Protein AF-A0AA39J730-F1 (afdb_monomer_lite)

Secondary structure (DSSP, 8-state):
---------------S---S---SS---EEEEEEEE-TT-HHHHHHTHHHHHHHHHHHHHSPTTSSPPP--EEETTEEEEEEEEEEE--GGG-SS---PPPPTTT-TTS-GGG-

Structure 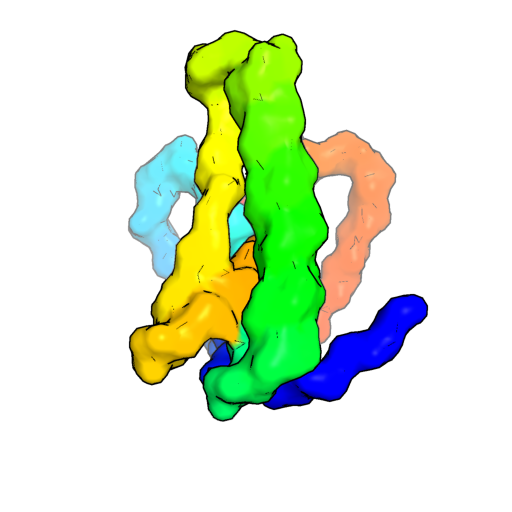(mmCIF, N/CA/C/O backbone):
data_AF-A0AA39J730-F1
#
_entry.id   AF-A0AA39J730-F1
#
loop_
_atom_site.group_PDB
_atom_site.id
_atom_site.type_symbol
_atom_site.label_atom_id
_atom_site.label_alt_id
_atom_site.label_comp_id
_atom_site.label_asym_id
_atom_site.label_entity_id
_atom_site.label_seq_id
_atom_site.pdbx_PDB_ins_code
_atom_site.Cartn_x
_atom_site.Cartn_y
_atom_site.Cartn_z
_atom_site.occupancy
_atom_site.B_iso_or_equiv
_atom_site.auth_seq_id
_atom_site.auth_comp_id
_atom_site.auth_asym_id
_atom_site.auth_atom_id
_atom_site.pdbx_PDB_model_num
ATOM 1 N N . PHE A 1 1 ? 6.284 -10.330 12.857 1.00 34.75 1 PHE A N 1
ATOM 2 C CA . PHE A 1 1 ? 4.886 -9.863 12.833 1.00 34.75 1 PHE A CA 1
ATOM 3 C C . PHE A 1 1 ? 4.236 -10.446 11.585 1.00 34.75 1 PHE A C 1
ATOM 5 O O . PHE A 1 1 ? 4.821 -10.299 10.520 1.00 34.75 1 PHE A O 1
ATOM 12 N N . THR A 1 2 ? 3.118 -11.167 11.710 1.00 33.12 2 THR A N 1
ATOM 13 C CA . THR A 1 2 ? 2.456 -11.857 10.585 1.00 33.12 2 THR A CA 1
ATOM 14 C C . THR A 1 2 ? 0.991 -11.434 10.570 1.00 33.12 2 THR A C 1
ATOM 16 O O . THR A 1 2 ? 0.254 -11.773 11.491 1.00 33.12 2 THR A O 1
ATOM 19 N N . ALA A 1 3 ? 0.578 -10.665 9.561 1.00 40.12 3 ALA A N 1
ATOM 20 C CA . ALA A 1 3 ? -0.804 -10.228 9.388 1.00 40.12 3 ALA A CA 1
ATOM 21 C C . ALA A 1 3 ? -1.469 -11.058 8.282 1.00 40.12 3 ALA A C 1
ATOM 23 O O . ALA A 1 3 ? -0.968 -11.113 7.161 1.00 40.12 3 ALA A O 1
ATOM 24 N N . ASN A 1 4 ? -2.593 -11.706 8.598 1.00 39.06 4 ASN A N 1
ATOM 25 C CA . ASN A 1 4 ? -3.409 -12.402 7.605 1.00 39.06 4 ASN A CA 1
ATOM 26 C C . ASN A 1 4 ? -4.288 -11.373 6.885 1.00 39.06 4 ASN A C 1
ATOM 28 O O . ASN A 1 4 ? -5.106 -10.708 7.519 1.00 39.06 4 ASN A O 1
ATOM 32 N N . GLY A 1 5 ? -4.124 -11.244 5.571 1.00 51.66 5 GLY A N 1
ATOM 33 C CA . GLY A 1 5 ? -4.897 -10.332 4.732 1.00 51.66 5 GLY A CA 1
ATOM 34 C C . GLY A 1 5 ? -5.054 -10.884 3.319 1.00 51.66 5 GLY A C 1
ATOM 35 O O . GLY A 1 5 ? -4.355 -11.818 2.929 1.00 51.66 5 GLY A O 1
ATOM 36 N N . ILE A 1 6 ? -5.986 -10.316 2.556 1.00 53.19 6 ILE A N 1
ATOM 37 C CA . ILE A 1 6 ? -6.202 -10.649 1.144 1.00 53.19 6 ILE A CA 1
ATOM 38 C C . ILE A 1 6 ? -5.736 -9.452 0.315 1.00 53.19 6 ILE A C 1
ATOM 40 O O . ILE A 1 6 ? -6.148 -8.320 0.577 1.00 53.19 6 ILE A O 1
ATOM 44 N N . ILE A 1 7 ? -4.885 -9.692 -0.686 1.00 56.09 7 ILE A N 1
ATOM 45 C CA . ILE A 1 7 ? -4.524 -8.670 -1.675 1.00 56.09 7 ILE A CA 1
ATOM 46 C C . ILE A 1 7 ? -5.772 -8.403 -2.520 1.00 56.09 7 ILE A C 1
ATOM 48 O O . ILE A 1 7 ? -6.188 -9.249 -3.307 1.00 56.09 7 ILE A O 1
ATOM 52 N N . CYS A 1 8 ? -6.389 -7.238 -2.330 1.00 45.19 8 CYS A N 1
ATOM 53 C CA . CYS A 1 8 ? -7.647 -6.874 -2.993 1.00 45.19 8 CYS A CA 1
ATOM 54 C C . CYS A 1 8 ? -7.441 -6.276 -4.400 1.00 45.19 8 CYS A C 1
ATOM 56 O O . CYS A 1 8 ? -8.408 -6.016 -5.110 1.00 45.19 8 CYS A O 1
ATOM 58 N N . GLY A 1 9 ? -6.187 -6.069 -4.807 1.00 47.81 9 GLY A N 1
ATOM 59 C CA . GLY A 1 9 ? -5.805 -5.592 -6.131 1.00 47.81 9 GLY A CA 1
ATOM 60 C C . GLY A 1 9 ? -4.287 -5.550 -6.276 1.00 47.81 9 GLY A C 1
ATOM 61 O O . GLY A 1 9 ? -3.581 -5.163 -5.345 1.00 47.81 9 GLY A O 1
ATOM 62 N N . LEU A 1 10 ? -3.795 -5.975 -7.437 1.00 48.72 10 LEU A N 1
ATOM 63 C CA . LEU A 1 10 ? -2.401 -5.858 -7.847 1.00 48.72 10 LEU A CA 1
ATOM 64 C C . LEU A 1 10 ? -2.435 -5.304 -9.268 1.00 48.72 10 LEU A C 1
ATOM 66 O O . LEU A 1 10 ? -2.936 -5.978 -10.165 1.00 48.72 10 LEU A O 1
ATOM 70 N N . ASP A 1 11 ? -1.990 -4.066 -9.458 1.00 47.47 11 ASP A N 1
ATOM 71 C CA . ASP A 1 11 ? -2.120 -3.392 -10.749 1.00 47.47 11 ASP A CA 1
ATOM 72 C C . ASP A 1 11 ? -0.738 -3.096 -11.326 1.00 47.47 11 ASP A C 1
ATOM 74 O O . ASP A 1 11 ? -0.116 -2.086 -11.009 1.00 47.47 11 ASP A O 1
ATOM 78 N N . LEU A 1 12 ? -0.249 -4.029 -12.145 1.00 53.72 12 LEU A N 1
ATOM 79 C CA . LEU A 1 12 ? 0.681 -3.754 -13.238 1.00 53.72 12 LEU A CA 1
ATOM 80 C C . LEU A 1 12 ? 0.313 -4.674 -14.412 1.00 53.72 12 LEU A C 1
ATOM 82 O O . LEU A 1 12 ? 0.885 -5.758 -14.545 1.00 53.72 12 LEU A O 1
ATOM 86 N N . PRO A 1 13 ? -0.670 -4.301 -15.251 1.00 58.00 13 PRO A N 1
ATOM 87 C CA . PRO A 1 13 ? -0.927 -5.019 -16.489 1.00 58.00 13 PRO A CA 1
ATOM 88 C C . PRO A 1 13 ? 0.327 -4.954 -17.373 1.00 58.00 13 PRO A C 1
ATOM 90 O O . PRO A 1 13 ? 1.051 -3.957 -17.316 1.00 58.00 13 PRO A O 1
ATOM 93 N N . PRO A 1 14 ? 0.588 -5.974 -18.210 1.00 57.47 14 PRO A N 1
ATOM 94 C CA . PRO A 1 14 ? 1.729 -5.959 -19.116 1.00 57.47 14 PRO A CA 1
ATOM 95 C C . PRO A 1 14 ? 1.736 -4.669 -19.943 1.00 57.47 14 PRO A C 1
ATOM 97 O O . PRO A 1 14 ? 0.772 -4.341 -20.646 1.00 57.47 14 PRO A O 1
ATOM 100 N N . LEU A 1 15 ? 2.826 -3.907 -19.831 1.00 63.94 15 LEU A N 1
ATOM 101 C CA . LEU A 1 15 ? 2.948 -2.603 -20.473 1.00 63.94 15 LEU A CA 1
ATOM 102 C C . LEU A 1 15 ? 3.538 -2.775 -21.872 1.00 63.94 15 LEU A C 1
ATOM 104 O O . LEU A 1 15 ? 4.743 -2.849 -22.070 1.00 63.94 15 LEU A O 1
ATOM 108 N N . PHE A 1 16 ? 2.667 -2.812 -22.881 1.00 63.72 16 PHE A N 1
ATOM 109 C CA . PHE A 1 16 ? 3.096 -2.974 -24.275 1.00 63.72 16 PHE A CA 1
ATOM 110 C C . PHE A 1 16 ? 3.615 -1.679 -24.914 1.00 63.72 16 PHE A C 1
ATOM 112 O O . PHE A 1 16 ? 4.370 -1.748 -25.887 1.00 63.72 16 PHE A O 1
ATOM 119 N N . LYS A 1 17 ? 3.165 -0.510 -24.426 1.00 60.03 17 LYS A N 1
ATOM 120 C CA . LYS A 1 17 ? 3.518 0.830 -24.929 1.00 60.03 17 LYS A CA 1
ATOM 121 C C . LYS A 1 17 ? 3.408 1.875 -23.816 1.00 60.03 17 LYS A C 1
ATOM 123 O O . LYS A 1 17 ? 2.348 2.013 -23.209 1.00 60.03 17 LYS A O 1
ATOM 128 N N . VAL A 1 18 ? 4.447 2.685 -23.634 1.00 60.66 18 VAL A N 1
ATOM 129 C CA . VAL A 1 18 ? 4.381 3.906 -22.819 1.00 60.66 18 VAL A CA 1
ATOM 130 C C . VAL A 1 18 ? 3.755 5.021 -23.666 1.00 60.66 18 VAL A C 1
ATOM 132 O O . VAL A 1 18 ? 4.219 5.313 -24.771 1.00 60.66 18 VAL A O 1
ATOM 135 N N . ARG A 1 19 ? 2.663 5.640 -23.197 1.00 57.94 19 ARG A N 1
ATOM 136 C CA . ARG A 1 19 ? 2.038 6.770 -23.907 1.00 57.94 19 ARG A CA 1
ATOM 137 C C . ARG A 1 19 ? 2.977 7.980 -23.852 1.00 57.94 19 ARG A C 1
ATOM 139 O O . ARG A 1 19 ? 3.278 8.469 -22.772 1.00 57.94 19 ARG A O 1
ATOM 146 N N . LYS A 1 20 ? 3.373 8.511 -25.015 1.00 53.56 20 LYS A N 1
ATOM 147 C CA . LYS A 1 20 ? 4.260 9.688 -25.167 1.00 53.56 20 LYS A CA 1
ATOM 148 C C . LYS A 1 20 ? 3.690 11.019 -24.631 1.00 53.56 20 LYS A C 1
ATOM 150 O O . LYS A 1 20 ? 4.317 12.053 -24.817 1.00 53.56 20 LYS A O 1
ATOM 155 N N . SER A 1 21 ? 2.511 11.037 -24.006 1.00 48.09 21 SER A N 1
ATOM 156 C CA . SER A 1 21 ? 1.849 12.271 -23.559 1.00 48.09 21 SER A CA 1
ATOM 157 C C . SER A 1 21 ? 1.984 12.497 -22.052 1.00 48.09 21 SER A C 1
ATOM 159 O O . SER A 1 21 ? 0.987 12.587 -21.337 1.00 48.09 21 SER A O 1
ATOM 161 N N . LEU A 1 22 ? 3.211 12.592 -21.557 1.00 49.50 22 LEU A N 1
ATOM 162 C CA . LEU A 1 22 ? 3.470 13.218 -20.265 1.00 49.50 22 LEU A CA 1
ATOM 163 C C . LEU A 1 22 ? 4.514 14.299 -20.514 1.00 49.50 22 LEU A C 1
ATOM 165 O O . LEU A 1 22 ? 5.711 14.049 -20.533 1.00 49.50 22 LEU A O 1
ATOM 169 N N . SER A 1 23 ? 4.010 15.494 -20.814 1.00 48.50 23 SER A N 1
ATOM 170 C CA . SER A 1 23 ? 4.745 16.759 -20.771 1.00 48.50 23 SER A CA 1
ATOM 171 C C . SER A 1 23 ? 5.728 16.778 -19.598 1.00 48.50 23 SER A C 1
ATOM 173 O O . SER A 1 23 ? 5.230 16.640 -18.484 1.00 48.50 23 SER A O 1
ATOM 175 N N . ASP A 1 24 ? 7.036 16.938 -19.846 1.00 50.78 24 ASP A N 1
ATOM 176 C CA . ASP A 1 24 ? 8.157 17.367 -18.965 1.00 50.78 24 ASP A CA 1
ATOM 177 C C . ASP A 1 24 ? 8.167 17.018 -17.457 1.00 50.78 24 ASP A C 1
ATOM 179 O O . ASP A 1 24 ? 9.012 17.497 -16.704 1.00 50.78 24 ASP A O 1
ATOM 183 N N . LYS A 1 25 ? 7.270 16.163 -16.980 1.00 51.22 25 LYS A N 1
ATOM 184 C CA . LYS A 1 25 ? 7.122 15.778 -15.583 1.00 51.22 25 LYS A CA 1
ATOM 185 C C . LYS A 1 25 ? 7.645 14.356 -15.416 1.00 51.22 25 LYS A C 1
ATOM 187 O O . LYS A 1 25 ? 7.362 13.508 -16.266 1.00 51.22 25 LYS A O 1
ATOM 192 N N . PRO A 1 26 ? 8.378 14.075 -14.329 1.00 53.81 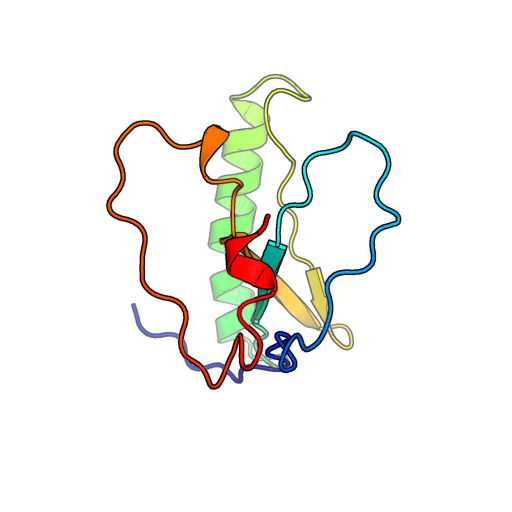26 PRO A N 1
ATOM 193 C CA . PRO A 1 26 ? 8.892 12.741 -14.065 1.00 53.81 26 PRO A CA 1
ATOM 194 C C . PRO A 1 26 ? 7.728 11.750 -13.945 1.00 53.81 26 PRO A C 1
ATOM 196 O O . PRO A 1 26 ? 6.866 11.872 -13.072 1.00 53.81 26 PRO A O 1
ATOM 199 N N . SER A 1 27 ? 7.676 10.777 -14.857 1.00 59.62 27 SER A N 1
ATOM 200 C CA . SER A 1 27 ? 6.727 9.670 -14.804 1.00 59.62 27 SER A CA 1
ATOM 201 C C . SER A 1 27 ? 7.248 8.643 -13.805 1.00 59.62 27 SER A C 1
ATOM 203 O O . SER A 1 27 ? 8.068 7.795 -14.149 1.00 59.62 27 SER A O 1
ATOM 205 N N . THR A 1 28 ? 6.807 8.739 -12.554 1.00 61.19 28 THR A N 1
ATOM 206 C CA . THR A 1 28 ? 7.038 7.670 -11.577 1.00 61.19 28 THR A CA 1
ATOM 207 C C . THR A 1 28 ? 5.959 6.608 -11.744 1.00 61.19 28 THR A C 1
ATOM 209 O O . THR A 1 28 ? 4.788 6.940 -11.942 1.00 61.19 28 THR A O 1
ATOM 212 N N . LEU A 1 29 ? 6.347 5.332 -11.691 1.00 68.06 29 LEU A N 1
ATOM 213 C CA . LEU A 1 29 ? 5.384 4.245 -11.550 1.00 68.06 29 LEU A CA 1
ATOM 214 C C . LEU A 1 29 ? 5.436 3.753 -10.115 1.00 68.06 29 LEU A C 1
ATOM 216 O O . LEU A 1 29 ? 6.511 3.442 -9.601 1.00 68.06 29 LEU A O 1
ATOM 220 N N . SER A 1 30 ? 4.276 3.655 -9.487 1.00 69.94 30 SER A N 1
ATOM 221 C CA . SER A 1 30 ? 4.160 3.175 -8.119 1.00 69.94 30 SER A CA 1
ATOM 222 C C . SER A 1 30 ? 3.222 1.983 -8.078 1.00 69.94 30 SER A C 1
ATOM 224 O O . SER A 1 30 ? 2.155 2.006 -8.685 1.00 69.94 30 SER A O 1
ATOM 226 N N . GLN A 1 31 ? 3.621 0.948 -7.349 1.00 71.19 31 GLN A N 1
ATOM 227 C CA . GLN A 1 31 ? 2.726 -0.120 -6.942 1.00 71.19 31 GLN A CA 1
ATOM 228 C C . GLN A 1 31 ? 2.010 0.308 -5.674 1.00 71.19 31 GLN A C 1
ATOM 230 O O . GLN A 1 31 ? 2.629 0.790 -4.728 1.00 71.19 31 GLN A O 1
ATOM 235 N N . LYS A 1 32 ? 0.702 0.103 -5.653 1.00 77.50 32 LYS A N 1
ATOM 236 C CA . LYS A 1 32 ? -0.142 0.419 -4.513 1.00 77.50 32 LYS A CA 1
ATOM 237 C C . LYS A 1 32 ? -0.835 -0.850 -4.053 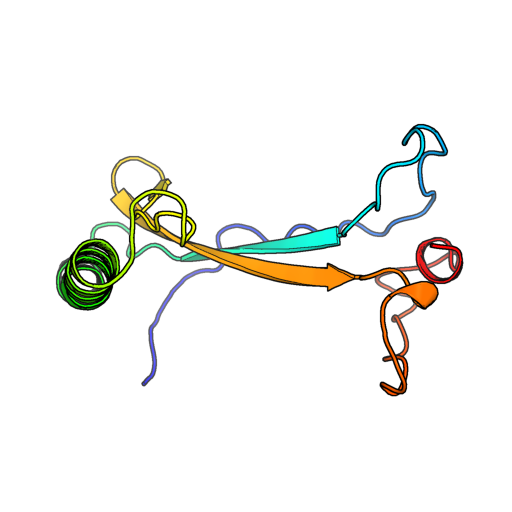1.00 77.50 32 LYS A C 1
ATOM 239 O O . LYS A 1 32 ? -1.465 -1.536 -4.853 1.00 77.50 32 LYS A O 1
ATOM 244 N N . ILE A 1 33 ? -0.707 -1.147 -2.768 1.00 80.94 33 ILE A N 1
ATOM 245 C CA . ILE A 1 33 ? -1.424 -2.227 -2.102 1.00 80.94 33 ILE A CA 1
ATOM 246 C C . ILE A 1 33 ? -2.402 -1.627 -1.097 1.00 80.94 33 ILE A C 1
ATOM 248 O O . ILE A 1 33 ? -2.084 -0.678 -0.378 1.00 80.94 33 ILE A O 1
ATOM 252 N N . THR A 1 34 ? -3.600 -2.198 -1.038 1.00 84.50 34 THR A N 1
ATOM 253 C CA . THR A 1 34 ? -4.604 -1.865 -0.027 1.00 84.50 34 THR A CA 1
ATOM 254 C C . THR A 1 34 ? -4.821 -3.086 0.850 1.00 84.50 34 THR A C 1
ATOM 256 O O . THR A 1 34 ? -5.193 -4.154 0.363 1.00 84.50 34 THR A O 1
ATOM 259 N N . ILE A 1 35 ? -4.568 -2.924 2.145 1.00 86.38 35 ILE A N 1
ATOM 260 C CA . ILE A 1 35 ? -4.719 -3.952 3.170 1.00 86.38 35 ILE A CA 1
ATOM 261 C C . ILE A 1 35 ? -5.962 -3.605 3.985 1.00 86.38 35 ILE A C 1
ATOM 263 O O . ILE A 1 35 ? -6.079 -2.493 4.493 1.00 86.38 35 ILE A O 1
ATOM 267 N N . MET A 1 36 ? -6.886 -4.550 4.132 1.00 87.88 36 MET A N 1
ATOM 268 C CA . MET A 1 36 ? -8.092 -4.367 4.938 1.00 87.88 36 MET A CA 1
ATOM 269 C C . MET A 1 36 ? -8.395 -5.611 5.772 1.00 87.88 36 MET A C 1
ATOM 271 O O . MET A 1 36 ? -8.103 -6.735 5.367 1.00 87.88 36 MET A O 1
ATOM 275 N N . GLY A 1 37 ? -9.046 -5.411 6.917 1.00 86.50 37 GLY A N 1
ATOM 276 C CA . GLY A 1 37 ? -9.416 -6.493 7.832 1.00 86.50 37 GLY A CA 1
ATOM 277 C C . GLY A 1 37 ? -10.804 -7.097 7.635 1.00 86.50 37 GLY A C 1
ATOM 278 O O . GLY A 1 37 ? -11.213 -7.892 8.477 1.00 86.50 37 GLY A O 1
ATOM 279 N N . LEU A 1 38 ? -11.566 -6.680 6.613 1.00 85.31 38 LEU A N 1
ATOM 280 C CA . LEU A 1 38 ? -12.959 -7.114 6.375 1.00 85.31 38 LEU A CA 1
ATOM 281 C C . LEU A 1 38 ? -13.859 -7.012 7.627 1.00 85.31 38 LEU A C 1
ATOM 283 O O . LEU A 1 38 ? -14.669 -7.889 7.912 1.00 85.31 38 LEU A O 1
ATOM 287 N N . GLY A 1 39 ? -13.681 -5.953 8.422 1.00 83.50 39 GLY A N 1
ATOM 288 C CA . GLY A 1 39 ? -14.443 -5.741 9.658 1.00 83.50 39 GLY A CA 1
ATOM 289 C C . GLY A 1 39 ? -13.932 -6.493 10.889 1.00 83.50 39 GLY A C 1
ATOM 290 O O . GLY A 1 39 ? -14.524 -6.349 11.959 1.00 83.50 39 GLY A O 1
ATOM 291 N N . SER A 1 40 ? -12.826 -7.234 10.775 1.00 89.25 40 SER A N 1
ATOM 292 C CA . SER A 1 40 ? -12.157 -7.886 11.903 1.00 89.25 40 SER A CA 1
ATOM 293 C C . SER A 1 40 ? -11.835 -6.899 13.024 1.00 89.25 40 SER A C 1
ATOM 295 O O . SER A 1 40 ? -11.236 -5.845 12.793 1.00 89.25 40 SER A O 1
ATOM 297 N N . ARG A 1 41 ? -12.181 -7.278 14.261 1.00 89.94 41 ARG A N 1
ATOM 298 C CA . ARG A 1 41 ? -11.818 -6.514 15.462 1.00 89.94 41 ARG A CA 1
ATOM 299 C C . ARG A 1 41 ? -10.301 -6.401 15.615 1.00 89.94 41 ARG A C 1
ATOM 301 O O . ARG A 1 41 ? -9.814 -5.316 15.892 1.00 89.94 41 ARG A O 1
ATOM 308 N N . TYR A 1 42 ? -9.575 -7.486 15.344 1.00 89.88 42 TYR A N 1
ATOM 309 C CA . TYR A 1 42 ? -8.114 -7.509 15.435 1.00 89.88 42 TYR A CA 1
ATOM 310 C C . TYR A 1 42 ? -7.465 -6.481 14.503 1.00 89.88 42 TYR A C 1
ATOM 312 O O . TYR A 1 42 ? -6.548 -5.778 14.901 1.00 89.88 42 TYR A O 1
ATOM 320 N N . PHE A 1 43 ? -7.968 -6.351 13.271 1.00 89.50 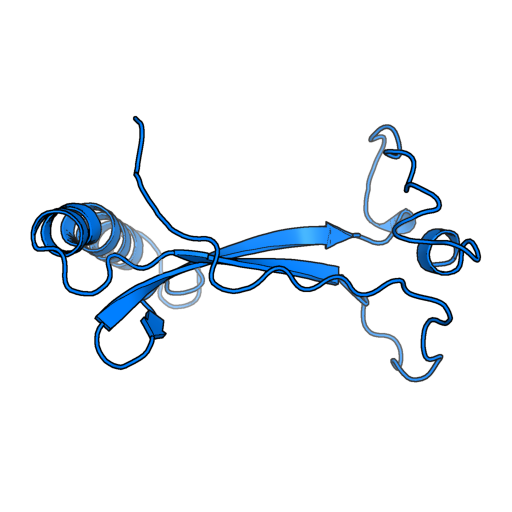43 PHE A N 1
ATOM 321 C CA . PHE A 1 43 ? -7.436 -5.361 12.335 1.00 89.50 43 PHE A CA 1
ATOM 322 C C . PHE A 1 43 ? -7.749 -3.929 12.777 1.00 89.50 43 PHE A C 1
ATOM 324 O O . PHE A 1 43 ? -6.894 -3.062 12.664 1.00 89.50 43 PHE A O 1
ATOM 331 N N . LYS A 1 44 ? -8.953 -3.682 13.311 1.00 88.19 44 LYS A N 1
ATOM 332 C CA . LYS A 1 44 ? -9.305 -2.370 13.873 1.00 88.19 44 LYS A CA 1
ATOM 333 C C . LYS A 1 44 ? -8.377 -1.990 15.025 1.00 88.19 44 LYS A C 1
ATOM 335 O O . LYS A 1 44 ? -7.845 -0.893 15.011 1.00 88.19 44 LYS A O 1
ATOM 340 N N . GLU A 1 45 ? -8.152 -2.908 15.965 1.00 91.06 45 GLU A N 1
ATOM 341 C CA . GLU A 1 45 ? -7.225 -2.713 17.088 1.00 91.06 45 GLU A CA 1
ATOM 342 C C . GLU A 1 45 ? -5.792 -2.462 16.586 1.00 91.06 45 GLU A C 1
ATOM 344 O O . GLU A 1 45 ? -5.149 -1.512 17.018 1.00 91.06 45 GLU A O 1
ATOM 349 N N . ALA A 1 46 ? -5.319 -3.238 15.605 1.00 90.00 46 ALA A N 1
ATOM 350 C CA . ALA A 1 46 ? -3.992 -3.058 15.013 1.00 90.00 46 ALA A CA 1
ATOM 351 C C . ALA A 1 46 ? -3.824 -1.726 14.253 1.00 90.00 46 ALA A C 1
ATOM 353 O O . ALA A 1 46 ? -2.705 -1.241 14.117 1.00 90.00 46 ALA A O 1
ATOM 354 N N . MET A 1 47 ? -4.911 -1.125 13.755 1.00 89.31 47 MET A N 1
ATOM 355 C CA . MET A 1 47 ? -4.880 0.176 13.076 1.00 89.31 47 MET A CA 1
ATOM 356 C C . MET A 1 47 ? -4.781 1.364 14.040 1.00 89.31 47 MET A C 1
ATOM 358 O O . MET A 1 47 ? -4.495 2.469 13.580 1.00 89.31 47 MET A O 1
ATOM 362 N N . GLU A 1 48 ? -4.988 1.171 15.345 1.00 90.94 48 GLU A N 1
ATOM 363 C CA . GLU A 1 48 ? -4.844 2.248 16.330 1.00 90.94 48 GLU A CA 1
ATOM 364 C C . GLU A 1 48 ? -3.376 2.649 16.533 1.00 90.94 48 GLU A C 1
ATOM 366 O O . GLU A 1 48 ? -3.077 3.840 16.577 1.00 90.94 48 GLU A O 1
ATOM 371 N N . GLU A 1 49 ? -2.439 1.694 16.528 1.00 89.94 49 GLU A N 1
ATOM 372 C CA . GLU A 1 49 ? -1.003 1.985 16.674 1.00 89.94 49 GLU A CA 1
ATOM 373 C C . GLU A 1 49 ? -0.472 2.928 15.565 1.00 89.94 49 GLU A C 1
ATOM 375 O O . GLU A 1 49 ? 0.093 3.977 15.892 1.00 89.94 49 GLU A O 1
ATOM 380 N N . PRO A 1 50 ? -0.686 2.665 14.255 1.00 88.81 50 PRO A N 1
ATOM 381 C CA . PRO A 1 50 ? -0.311 3.611 13.203 1.00 88.81 50 PRO A CA 1
ATOM 382 C C . PRO A 1 50 ? -0.994 4.981 13.318 1.00 88.81 50 PRO A C 1
ATOM 384 O O . PRO A 1 50 ? -0.371 5.999 13.012 1.00 88.81 50 PRO A O 1
ATOM 387 N N . LYS A 1 51 ? -2.264 5.033 13.758 1.00 88.94 51 LYS A N 1
ATOM 388 C CA . LYS A 1 51 ? -2.987 6.302 13.970 1.00 88.94 51 LYS A CA 1
ATOM 389 C C . LYS A 1 51 ? -2.314 7.129 15.067 1.00 88.94 51 LYS A C 1
ATOM 391 O O . LYS A 1 51 ? -2.113 8.328 14.880 1.00 88.94 51 LYS A O 1
ATOM 396 N N . GLU A 1 52 ? -1.930 6.503 16.177 1.00 90.62 52 GLU A N 1
ATOM 397 C CA . GLU A 1 52 ? -1.211 7.175 17.263 1.00 90.62 52 GLU A CA 1
ATOM 398 C C . GLU A 1 52 ? 0.155 7.693 16.813 1.00 90.62 52 GLU A C 1
ATOM 400 O O . GLU A 1 52 ? 0.472 8.859 17.057 1.00 90.62 52 GLU A O 1
ATOM 405 N N . VAL A 1 53 ? 0.935 6.874 16.099 1.00 89.12 53 VAL A N 1
ATOM 406 C CA . VAL A 1 53 ? 2.233 7.296 15.548 1.00 89.12 53 VAL A CA 1
ATOM 407 C C . VAL A 1 53 ? 2.065 8.501 14.623 1.00 89.12 53 VAL A C 1
ATOM 409 O O . VAL A 1 53 ? 2.807 9.473 14.757 1.00 89.12 53 VAL A O 1
ATOM 412 N N . SER A 1 54 ? 1.061 8.493 13.740 1.00 86.50 54 SER A N 1
ATOM 413 C CA . SER A 1 54 ? 0.774 9.632 12.857 1.00 86.50 54 SER A CA 1
ATOM 414 C C . SER A 1 54 ? 0.503 10.912 13.647 1.00 86.50 54 SER A C 1
ATOM 416 O O . SER A 1 54 ? 1.062 11.960 13.337 1.00 86.50 54 SER A O 1
ATOM 418 N N . LEU A 1 55 ? -0.292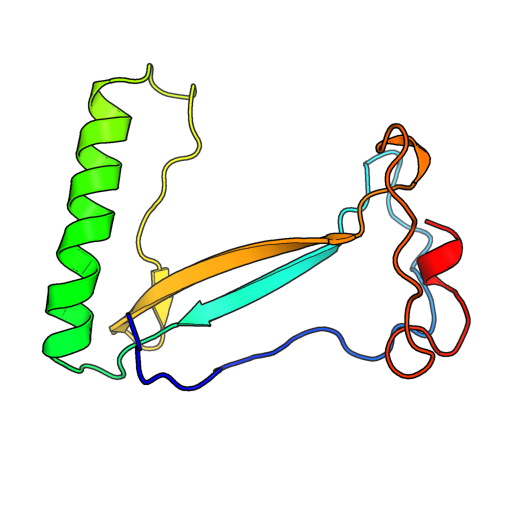 10.831 14.718 1.00 87.56 55 LEU A N 1
ATOM 419 C CA . LEU A 1 55 ? -0.586 11.979 15.579 1.00 87.56 55 LEU A CA 1
ATOM 420 C C . LEU A 1 55 ? 0.646 12.490 16.334 1.00 87.56 55 LEU A C 1
ATOM 422 O O . LEU A 1 55 ? 0.771 13.696 16.543 1.00 87.56 55 LEU A O 1
ATOM 426 N N . MET A 1 56 ? 1.542 11.601 16.771 1.00 89.38 56 MET A N 1
ATOM 427 C CA . MET A 1 56 ? 2.800 12.002 17.411 1.00 89.38 56 MET A CA 1
ATOM 428 C C . MET A 1 56 ? 3.700 12.738 16.416 1.00 89.38 56 MET A C 1
ATOM 430 O O . MET A 1 56 ? 4.176 13.831 16.711 1.00 89.38 56 MET A O 1
ATOM 434 N N . VAL A 1 57 ? 3.858 12.183 15.215 1.00 86.81 57 VAL A N 1
ATOM 435 C CA . VAL A 1 57 ? 4.650 12.777 14.133 1.00 86.81 57 VAL A CA 1
ATOM 436 C C . VAL A 1 57 ? 4.085 14.145 13.727 1.00 86.81 57 VAL A C 1
ATOM 438 O O . VAL A 1 57 ? 4.824 15.121 13.645 1.00 86.81 57 VAL A O 1
ATOM 441 N N . GLU A 1 58 ? 2.768 14.279 13.571 1.00 85.50 58 GLU A N 1
ATOM 442 C CA . GLU A 1 58 ? 2.123 15.567 13.263 1.00 85.50 58 GLU A CA 1
ATOM 443 C C . GLU A 1 58 ? 2.367 16.654 14.323 1.00 85.50 58 GLU A C 1
ATOM 445 O O . GLU A 1 58 ? 2.326 17.841 14.002 1.00 85.50 58 GLU A O 1
ATOM 450 N N . ARG A 1 59 ? 2.606 16.277 15.586 1.00 85.62 59 ARG A N 1
ATOM 451 C CA . ARG A 1 59 ? 2.914 17.230 16.666 1.00 85.62 59 ARG A CA 1
ATOM 452 C C . ARG A 1 59 ? 4.370 17.678 16.662 1.00 85.62 59 ARG A C 1
ATOM 454 O O . ARG A 1 59 ? 4.646 18.802 17.076 1.00 85.62 59 ARG A O 1
ATOM 461 N N . GLU A 1 60 ? 5.290 16.807 16.256 1.00 87.75 60 GLU A N 1
ATOM 462 C CA . GLU A 1 60 ? 6.725 17.109 16.265 1.00 87.75 60 GLU A CA 1
ATOM 463 C C . GLU A 1 60 ? 7.172 17.911 15.042 1.00 87.75 60 GLU A C 1
ATOM 465 O O . GLU A 1 60 ? 8.047 18.776 15.144 1.00 87.75 60 GLU A O 1
ATOM 470 N N . PHE A 1 61 ? 6.567 17.660 13.883 1.00 85.88 61 PHE A N 1
ATOM 471 C CA . PHE A 1 61 ? 6.932 18.323 12.637 1.00 85.88 61 PHE A CA 1
ATOM 472 C C . PHE A 1 61 ? 6.010 19.514 12.348 1.00 85.88 61 PHE A C 1
ATOM 474 O O . PHE A 1 61 ? 4.824 19.512 12.669 1.00 85.88 61 PHE A O 1
ATOM 481 N N . LYS A 1 62 ? 6.552 20.569 11.722 1.00 78.50 62 LYS A N 1
ATOM 482 C CA . LYS A 1 62 ? 5.737 21.713 11.279 1.00 78.50 62 LYS A CA 1
ATOM 483 C C . LYS A 1 62 ? 4.676 21.232 10.286 1.00 78.50 62 LYS A C 1
ATOM 485 O O . LYS A 1 62 ? 4.946 20.332 9.491 1.00 78.50 62 LYS A O 1
ATOM 490 N N . GLN A 1 63 ? 3.506 21.875 10.290 1.00 68.50 63 GLN A N 1
ATOM 491 C CA . GLN A 1 63 ? 2.512 21.666 9.234 1.00 68.50 63 GLN A CA 1
ATOM 492 C C . GLN A 1 63 ? 3.196 21.801 7.865 1.00 68.50 63 GLN A C 1
ATOM 494 O O . GLN A 1 63 ? 4.011 22.703 7.679 1.00 68.50 63 GLN A O 1
ATOM 499 N N . GLU A 1 64 ? 2.897 20.865 6.960 1.00 73.69 64 GLU A N 1
ATOM 500 C CA . GLU A 1 64 ? 3.467 20.745 5.603 1.00 73.69 64 GLU A CA 1
ATOM 501 C C . GLU A 1 64 ? 4.906 20.203 5.507 1.00 73.69 64 GLU A C 1
ATOM 503 O O . GLU A 1 64 ? 5.379 19.944 4.402 1.00 73.69 64 GLU A O 1
ATOM 508 N N . ALA A 1 65 ? 5.603 19.956 6.623 1.00 78.31 65 ALA A N 1
ATOM 509 C CA . ALA A 1 65 ? 6.927 19.322 6.585 1.00 78.31 65 ALA A CA 1
ATOM 510 C C . ALA A 1 65 ? 6.862 17.814 6.281 1.00 78.31 65 ALA A C 1
ATOM 512 O O . ALA A 1 65 ? 7.861 17.227 5.867 1.00 78.31 65 ALA A O 1
ATOM 513 N N . LEU A 1 66 ? 5.697 17.196 6.492 1.00 78.25 66 LEU A N 1
ATOM 514 C CA . LEU A 1 66 ? 5.427 15.791 6.212 1.00 78.25 66 LEU A CA 1
ATOM 515 C C . LEU A 1 66 ? 4.069 15.637 5.531 1.00 78.25 66 LEU A C 1
ATOM 517 O O . LEU A 1 66 ? 3.122 16.372 5.820 1.00 78.25 66 LEU A O 1
ATOM 521 N N . GLU A 1 67 ? 3.979 14.651 4.642 1.00 78.69 67 GLU A N 1
ATOM 522 C CA . GLU A 1 67 ? 2.703 14.222 4.083 1.00 78.69 67 GLU A CA 1
ATOM 523 C C . GLU A 1 67 ? 1.870 13.571 5.189 1.00 78.69 67 GLU A C 1
ATOM 525 O O . GLU A 1 67 ? 2.324 12.650 5.872 1.00 78.69 67 GLU A O 1
ATOM 530 N N . GLN A 1 68 ? 0.654 14.078 5.390 1.00 76.56 68 GLN A N 1
ATOM 531 C CA . GLN A 1 68 ? -0.218 13.564 6.433 1.00 76.56 68 GLN A CA 1
ATOM 532 C C . GLN A 1 68 ? -0.694 12.156 6.070 1.00 76.56 68 GLN A C 1
ATOM 534 O O . GLN A 1 68 ? -1.433 11.975 5.101 1.00 76.56 68 GLN A O 1
ATOM 539 N N . TRP A 1 69 ? -0.331 11.166 6.884 1.00 84.44 69 TRP A N 1
ATOM 540 C CA . TRP A 1 69 ? -0.874 9.824 6.736 1.00 84.44 69 TRP A CA 1
ATOM 541 C C . TRP A 1 69 ? -2.255 9.730 7.388 1.00 84.44 69 TRP A C 1
ATOM 543 O O . TRP A 1 69 ? -2.470 10.180 8.512 1.00 84.44 69 TRP A O 1
ATOM 553 N N . ARG A 1 70 ? -3.216 9.123 6.686 1.00 80.94 70 ARG A N 1
ATOM 554 C CA . ARG A 1 70 ? -4.527 8.778 7.246 1.00 80.94 70 ARG A CA 1
ATOM 555 C C . ARG A 1 70 ? -4.957 7.398 6.753 1.00 80.94 70 ARG A C 1
ATOM 557 O O . ARG A 1 70 ? -4.708 7.078 5.590 1.00 80.94 70 ARG A O 1
ATOM 564 N N . PRO A 1 71 ? -5.643 6.602 7.592 1.00 84.44 71 PRO A N 1
ATOM 565 C CA . PRO A 1 71 ? -6.292 5.380 7.141 1.00 84.44 71 PRO A CA 1
ATOM 566 C C . PRO A 1 71 ? -7.227 5.667 5.966 1.00 84.44 71 PRO A C 1
ATOM 568 O O . PRO A 1 71 ? -7.985 6.641 5.981 1.00 84.44 71 PRO A O 1
ATOM 571 N N . THR A 1 72 ? -7.184 4.808 4.955 1.00 87.75 72 THR A N 1
ATOM 572 C CA . THR A 1 72 ? -8.160 4.824 3.868 1.00 87.75 72 THR A CA 1
ATOM 573 C C . THR A 1 72 ? -9.377 3.994 4.264 1.00 87.75 72 THR A C 1
ATOM 575 O O . THR A 1 72 ? -9.410 3.359 5.319 1.00 87.75 72 THR A O 1
ATOM 578 N N . THR A 1 73 ? -10.422 4.016 3.438 1.00 86.81 73 THR A N 1
ATOM 579 C CA . 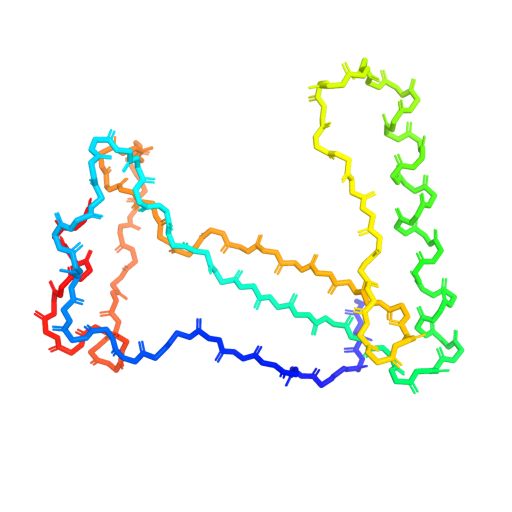THR A 1 73 ? -11.585 3.146 3.637 1.00 86.81 73 THR A CA 1
ATOM 580 C C . THR A 1 73 ? -11.847 2.325 2.386 1.00 86.81 73 THR A C 1
ATOM 582 O O . THR A 1 73 ? -11.717 2.818 1.266 1.00 86.81 73 THR A O 1
ATOM 585 N N . TYR A 1 74 ? -12.227 1.063 2.574 1.00 82.62 74 TYR A N 1
ATOM 586 C CA . TYR A 1 74 ? -12.668 0.173 1.504 1.00 82.62 74 TYR A CA 1
ATOM 587 C C . TYR A 1 74 ? -13.956 -0.528 1.932 1.00 82.62 74 TYR A C 1
ATOM 589 O O . TYR A 1 74 ? -13.994 -1.171 2.981 1.00 82.62 74 TYR A O 1
ATOM 597 N N . HIS A 1 75 ? -15.033 -0.357 1.157 1.00 83.31 75 HIS A N 1
ATOM 598 C CA . HIS A 1 75 ? -16.389 -0.802 1.519 1.00 83.31 75 HIS A CA 1
ATOM 599 C C . HIS A 1 75 ? -16.769 -0.488 2.981 1.00 83.31 75 HIS A C 1
ATOM 601 O O . HIS A 1 75 ? -17.278 -1.346 3.697 1.00 83.31 75 HIS A O 1
ATOM 607 N N . SER A 1 76 ? -16.495 0.745 3.425 1.00 85.25 76 SER A N 1
ATOM 608 C CA . SER A 1 76 ? -16.790 1.241 4.783 1.00 85.25 76 SER A CA 1
ATOM 609 C C . SER A 1 76 ? -15.970 0.623 5.924 1.00 85.25 76 SER A C 1
ATOM 611 O O . SER A 1 76 ? -16.251 0.904 7.088 1.00 85.25 76 SER A O 1
ATOM 613 N N . PHE A 1 77 ? -14.942 -0.171 5.622 1.00 84.25 77 PHE A N 1
ATOM 614 C CA . PHE A 1 77 ? -13.974 -0.644 6.609 1.00 84.25 77 PHE A CA 1
ATOM 615 C C . PHE A 1 77 ? -12.673 0.145 6.520 1.00 84.25 77 PHE A C 1
ATOM 617 O O . PHE A 1 77 ? -12.230 0.469 5.416 1.00 84.25 77 PHE A O 1
ATOM 624 N N . ASP A 1 78 ? -12.052 0.396 7.675 1.00 86.12 78 ASP A N 1
ATOM 625 C CA . ASP A 1 78 ? -10.687 0.917 7.750 1.00 86.12 78 ASP A CA 1
ATOM 626 C C . ASP A 1 78 ? -9.758 0.037 6.906 1.00 86.12 78 ASP A C 1
ATOM 628 O O . ASP A 1 78 ? -9.790 -1.199 6.974 1.00 86.12 78 ASP A O 1
ATOM 632 N N . ALA A 1 79 ? -8.938 0.701 6.106 1.00 88.56 79 ALA A N 1
ATOM 633 C CA . ALA A 1 79 ? -7.937 0.103 5.255 1.00 88.56 79 ALA A CA 1
ATOM 634 C C . ALA A 1 79 ? -6.626 0.882 5.386 1.00 88.56 79 ALA A C 1
ATOM 636 O O . ALA A 1 79 ? -6.592 2.079 5.680 1.00 88.56 79 ALA A O 1
ATOM 637 N N . MET A 1 80 ? -5.528 0.176 5.171 1.00 87.62 80 MET A N 1
ATOM 638 C CA . MET A 1 80 ? -4.202 0.751 5.078 1.00 87.62 80 MET A CA 1
ATOM 639 C C . MET A 1 80 ? -3.758 0.688 3.629 1.00 87.62 80 MET A C 1
ATOM 641 O O . MET A 1 80 ? -3.745 -0.372 3.004 1.00 87.62 80 MET A O 1
ATOM 645 N N . GLU A 1 81 ? -3.376 1.839 3.105 1.00 85.62 81 GLU A N 1
ATOM 646 C CA . GLU A 1 81 ? -2.764 1.943 1.798 1.00 85.62 81 GLU A CA 1
ATOM 647 C C . GLU A 1 81 ? -1.253 2.037 1.953 1.00 85.62 81 GLU A C 1
ATOM 649 O O . GLU A 1 81 ? -0.746 2.836 2.740 1.00 85.62 81 GLU A O 1
ATOM 654 N N . SER A 1 82 ? -0.537 1.211 1.202 1.00 79.50 82 SER A N 1
ATOM 655 C CA . SER A 1 82 ? 0.908 1.305 1.086 1.00 79.50 82 SER A CA 1
ATOM 656 C C . SER A 1 82 ? 1.260 1.448 -0.383 1.00 79.50 82 SER A C 1
ATOM 658 O O . SER A 1 82 ? 0.829 0.657 -1.223 1.00 79.50 82 SER A O 1
ATOM 660 N N . THR A 1 83 ? 2.032 2.484 -0.681 1.00 76.19 83 THR A N 1
ATOM 661 C CA . THR A 1 83 ? 2.492 2.790 -2.029 1.00 76.19 83 THR A CA 1
ATOM 662 C C . THR A 1 83 ? 4.002 2.651 -2.051 1.00 76.19 83 THR A C 1
ATOM 664 O O . THR A 1 83 ? 4.703 3.334 -1.308 1.00 76.19 83 THR A O 1
ATOM 667 N N . ASN A 1 84 ? 4.506 1.771 -2.906 1.00 71.25 84 ASN A N 1
ATOM 668 C CA . ASN A 1 84 ? 5.926 1.629 -3.168 1.00 71.25 84 ASN A CA 1
ATOM 669 C C . ASN A 1 84 ? 6.234 2.182 -4.560 1.00 71.25 84 ASN A C 1
ATOM 671 O O . ASN A 1 84 ? 5.553 1.850 -5.533 1.00 71.25 84 ASN A O 1
ATOM 675 N N . ARG A 1 85 ? 7.257 3.030 -4.668 1.00 67.94 85 ARG A N 1
ATOM 676 C CA . ARG A 1 85 ? 7.726 3.524 -5.962 1.00 67.94 85 ARG A CA 1
ATOM 677 C C . ARG A 1 85 ? 8.440 2.375 -6.666 1.00 67.94 85 ARG A C 1
ATOM 679 O O . ARG A 1 85 ? 9.526 1.974 -6.272 1.00 67.94 85 ARG A O 1
ATOM 686 N N . TYR A 1 86 ? 7.794 1.841 -7.692 1.00 64.38 86 TYR A N 1
ATOM 687 C CA . TYR A 1 86 ? 8.235 0.649 -8.404 1.00 64.38 86 TYR A CA 1
ATOM 688 C C . TYR A 1 86 ? 9.230 0.987 -9.519 1.00 64.38 86 TYR A C 1
ATOM 690 O O . TYR A 1 86 ? 10.200 0.264 -9.714 1.00 64.38 86 TYR A O 1
ATOM 698 N N . PHE A 1 87 ? 9.048 2.128 -10.193 1.00 65.62 87 PHE A N 1
ATOM 699 C CA . PHE A 1 87 ? 10.021 2.662 -11.145 1.00 65.62 87 PHE A CA 1
ATOM 700 C C . PHE A 1 87 ? 10.339 4.129 -10.852 1.00 65.62 87 PHE A C 1
ATOM 702 O O . PHE A 1 87 ? 9.446 4.955 -10.630 1.00 65.62 87 PHE A O 1
ATOM 709 N N . ARG A 1 88 ? 11.634 4.445 -10.901 1.00 61.75 88 ARG A N 1
ATOM 710 C CA . ARG A 1 88 ? 12.183 5.801 -11.000 1.00 61.75 88 ARG A CA 1
ATOM 711 C C . ARG A 1 88 ? 13.017 5.889 -12.271 1.00 61.75 88 ARG A C 1
ATOM 713 O O . ARG A 1 88 ? 13.536 4.869 -12.724 1.00 61.75 88 ARG A O 1
ATOM 720 N N . ARG A 1 89 ? 13.159 7.088 -12.830 1.00 62.56 89 ARG A N 1
ATOM 721 C CA . ARG A 1 89 ? 14.015 7.292 -14.000 1.00 62.56 89 ARG A CA 1
ATOM 722 C C . ARG A 1 89 ? 15.464 6.972 -13.626 1.00 62.56 89 ARG A C 1
ATOM 724 O O . ARG A 1 89 ? 15.927 7.376 -12.563 1.00 62.56 89 ARG A O 1
ATOM 731 N N . ILE A 1 90 ? 16.192 6.298 -14.516 1.00 62.31 90 ILE A N 1
ATOM 732 C CA . ILE A 1 90 ? 17.597 5.903 -14.286 1.00 62.31 90 ILE A CA 1
ATOM 733 C C . ILE A 1 90 ? 18.482 7.128 -13.985 1.00 62.31 90 ILE A C 1
ATOM 735 O O . ILE A 1 90 ? 19.382 7.063 -13.157 1.00 62.31 90 ILE A O 1
ATOM 739 N N . ILE A 1 91 ? 18.170 8.275 -14.596 1.00 61.00 91 ILE A N 1
ATOM 740 C CA . ILE A 1 91 ? 18.878 9.554 -14.407 1.00 61.00 91 ILE A CA 1
ATOM 741 C C . ILE A 1 91 ? 18.764 10.086 -12.959 1.00 61.00 91 ILE A C 1
ATOM 743 O O . ILE A 1 91 ? 19.590 10.886 -12.536 1.00 61.00 91 ILE A O 1
ATOM 747 N N . GLU A 1 92 ? 17.765 9.646 -12.187 1.00 59.06 92 GLU A N 1
ATOM 748 C CA . GLU A 1 92 ? 17.506 10.101 -10.809 1.00 59.06 92 GLU A CA 1
ATOM 749 C C . GLU A 1 92 ? 18.150 9.197 -9.735 1.00 59.06 92 GLU A C 1
ATOM 751 O O . GLU A 1 92 ? 17.969 9.436 -8.540 1.00 59.06 92 GLU A O 1
ATOM 756 N N . GLY A 1 93 ? 18.863 8.134 -10.129 1.00 56.41 93 GLY A N 1
ATOM 757 C CA . GLY A 1 93 ? 19.502 7.188 -9.212 1.00 56.41 93 GLY A CA 1
ATOM 758 C C . GLY A 1 93 ? 21.016 7.149 -9.382 1.00 56.41 93 GLY A C 1
ATOM 759 O O . GLY A 1 93 ? 21.522 6.538 -10.319 1.00 56.41 93 GLY A O 1
ATOM 760 N N . GLU A 1 94 ? 21.757 7.752 -8.453 1.00 51.91 94 GLU A N 1
ATOM 761 C CA . GLU A 1 94 ? 23.205 7.555 -8.368 1.00 51.91 94 GLU A CA 1
ATOM 762 C C . GLU A 1 94 ? 23.523 6.118 -7.910 1.00 51.91 94 GLU A C 1
ATOM 764 O O . GLU A 1 94 ? 23.298 5.739 -6.764 1.00 51.91 94 GLU A O 1
ATOM 769 N N . SER A 1 95 ? 24.106 5.326 -8.814 1.00 53.34 95 SER A N 1
ATOM 770 C CA . SER A 1 95 ? 24.872 4.093 -8.541 1.00 53.34 95 SER A CA 1
ATOM 771 C C . SER A 1 95 ? 24.148 2.831 -8.041 1.00 53.34 95 SER A C 1
ATOM 773 O O . SER A 1 95 ? 24.822 1.871 -7.671 1.00 53.34 95 SER A O 1
ATOM 775 N N . GLU A 1 96 ? 22.817 2.757 -8.065 1.00 59.47 96 GLU A N 1
ATOM 776 C CA . GLU A 1 96 ? 22.139 1.488 -7.759 1.00 59.47 96 GLU A CA 1
ATOM 777 C C . GLU A 1 96 ? 22.131 0.537 -8.962 1.00 59.47 96 GLU A C 1
ATOM 779 O O . GLU A 1 96 ? 21.865 0.932 -10.100 1.00 59.47 96 GLU A O 1
ATOM 784 N N . GLU A 1 97 ? 22.423 -0.738 -8.698 1.00 64.19 97 GLU A N 1
ATOM 785 C CA . GLU A 1 97 ? 22.370 -1.810 -9.686 1.00 64.19 97 GLU A CA 1
ATOM 786 C C . GLU A 1 97 ? 20.933 -1.930 -10.221 1.00 64.19 97 GLU A C 1
ATOM 788 O O . GLU A 1 97 ? 19.983 -2.165 -9.470 1.00 64.19 97 GLU A O 1
ATOM 793 N N . VAL A 1 98 ? 20.755 -1.706 -11.525 1.00 67.38 98 VAL A N 1
ATOM 794 C CA . VAL A 1 98 ? 19.430 -1.718 -12.153 1.00 67.38 98 VAL A CA 1
ATOM 795 C C . VAL A 1 98 ? 18.851 -3.127 -12.058 1.00 67.38 98 VAL A C 1
ATOM 797 O O . VAL A 1 98 ? 19.370 -4.062 -12.669 1.00 67.38 98 VAL A O 1
ATOM 800 N N . MET A 1 99 ? 17.749 -3.280 -11.321 1.00 67.88 99 MET A N 1
ATOM 801 C CA . MET A 1 99 ? 17.040 -4.554 -11.251 1.00 67.88 99 MET A CA 1
ATOM 802 C C . MET A 1 99 ? 16.461 -4.897 -12.636 1.00 67.88 99 MET A C 1
ATOM 804 O O . MET A 1 99 ? 15.716 -4.091 -13.203 1.00 67.88 99 MET A O 1
ATOM 808 N N . PRO A 1 100 ? 16.764 -6.080 -13.200 1.00 72.00 100 PRO A N 1
ATOM 809 C CA . PRO A 1 100 ? 16.245 -6.466 -14.504 1.00 72.00 100 PRO A CA 1
ATOM 810 C C . PRO A 1 100 ? 14.722 -6.649 -14.455 1.00 72.00 100 PRO A C 1
ATOM 812 O O . PRO A 1 100 ? 14.194 -7.394 -13.629 1.00 72.00 100 PRO A O 1
ATOM 815 N N . ILE A 1 101 ? 14.014 -5.997 -15.379 1.00 71.94 101 ILE A N 1
ATOM 816 C CA . ILE A 1 101 ? 12.560 -6.136 -15.531 1.00 71.94 101 ILE A CA 1
ATOM 817 C C . ILE A 1 101 ? 12.257 -7.425 -16.310 1.00 71.94 101 ILE A C 1
ATOM 819 O O . ILE A 1 101 ? 12.803 -7.651 -17.392 1.00 71.94 101 ILE A O 1
ATOM 823 N N . SER A 1 102 ? 11.375 -8.273 -15.770 1.00 77.56 102 SER A N 1
ATOM 824 C CA . SER A 1 102 ? 10.929 -9.506 -16.437 1.00 77.56 102 SER A CA 1
ATOM 825 C C . SER A 1 102 ? 10.155 -9.210 -17.728 1.00 77.56 102 SER A C 1
ATOM 827 O O . SER A 1 102 ? 9.362 -8.268 -17.785 1.00 77.56 102 SER A O 1
ATOM 829 N N . LYS A 1 103 ? 10.293 -10.083 -18.737 1.00 76.88 103 LYS A N 1
ATOM 830 C CA . LYS A 1 103 ? 9.505 -10.035 -19.986 1.00 76.88 103 LYS A CA 1
ATOM 831 C C . LYS A 1 103 ? 8.003 -10.238 -19.772 1.00 76.88 103 LYS A C 1
ATOM 833 O O . LYS A 1 103 ? 7.222 -9.926 -20.660 1.00 76.88 103 LYS A O 1
ATOM 838 N N . GLU A 1 104 ? 7.594 -10.765 -18.622 1.00 76.88 104 GLU A N 1
ATOM 839 C CA . GLU A 1 104 ? 6.177 -10.867 -18.253 1.00 76.88 104 GLU A CA 1
ATOM 840 C C . GLU A 1 104 ? 5.576 -9.492 -17.922 1.00 76.88 104 GLU A C 1
ATOM 842 O O . GLU A 1 104 ? 4.397 -9.254 -18.174 1.00 76.88 104 GLU A O 1
ATOM 847 N N . VAL A 1 105 ? 6.401 -8.580 -17.395 1.00 68.56 105 VAL A N 1
ATOM 848 C CA . VAL A 1 105 ? 6.007 -7.225 -16.979 1.00 68.56 105 VAL A CA 1
ATOM 849 C C . VAL A 1 105 ? 6.262 -6.213 -18.099 1.00 68.56 105 VAL A C 1
ATOM 851 O O . VAL A 1 105 ? 5.414 -5.360 -18.365 1.00 68.56 105 VAL A O 1
ATOM 854 N N . ASP A 1 106 ? 7.395 -6.344 -18.797 1.00 74.12 106 ASP A N 1
ATOM 855 C CA . ASP A 1 106 ? 7.774 -5.508 -19.941 1.00 74.12 106 ASP A CA 1
ATOM 856 C C . ASP A 1 106 ? 8.101 -6.350 -21.190 1.00 74.12 106 ASP A C 1
ATOM 858 O O . ASP A 1 106 ? 9.271 -6.514 -21.554 1.00 74.12 106 ASP A O 1
ATOM 862 N N . PRO A 1 107 ? 7.082 -6.901 -21.878 1.00 79.38 107 PRO A N 1
ATOM 863 C CA . PRO A 1 107 ? 7.298 -7.777 -23.031 1.00 79.38 107 PRO A CA 1
ATOM 864 C C . PRO A 1 107 ? 8.069 -7.113 -24.178 1.00 79.38 107 PRO A C 1
ATOM 866 O O . PRO A 1 107 ? 8.750 -7.796 -24.942 1.00 79.38 107 PRO A O 1
ATOM 869 N N . ASN A 1 108 ? 7.955 -5.786 -24.298 1.00 81.25 108 ASN A N 1
ATOM 870 C CA . ASN A 1 108 ? 8.476 -5.011 -25.422 1.00 81.25 108 ASN A CA 1
ATOM 871 C C . ASN A 1 108 ? 9.671 -4.112 -25.055 1.00 81.25 108 ASN A C 1
ATOM 873 O O . ASN A 1 108 ? 10.129 -3.359 -25.914 1.00 81.25 108 ASN A O 1
ATOM 877 N N . GLY A 1 109 ? 10.166 -4.145 -23.813 1.00 74.38 109 GLY A N 1
ATOM 878 C CA . GLY A 1 109 ? 11.247 -3.254 -23.373 1.00 74.38 109 GLY A CA 1
ATOM 879 C C . GLY A 1 109 ? 10.839 -1.773 -23.327 1.00 74.38 109 GLY A C 1
ATOM 880 O O . GLY A 1 109 ? 11.678 -0.891 -23.515 1.00 74.38 109 GLY A O 1
ATOM 881 N N . ALA A 1 110 ? 9.548 -1.477 -23.173 1.00 73.06 110 ALA A N 1
ATOM 882 C CA . ALA A 1 110 ? 9.014 -0.122 -23.174 1.00 73.06 110 ALA A CA 1
ATOM 883 C C . ALA A 1 110 ? 9.368 0.648 -21.890 1.00 73.06 110 ALA A C 1
ATOM 885 O O . ALA A 1 110 ? 9.471 1.872 -21.931 1.00 73.06 110 ALA A O 1
ATOM 886 N N . LEU A 1 111 ? 9.576 -0.051 -20.769 1.00 69.81 111 LEU A N 1
ATOM 887 C CA . LEU A 1 111 ? 9.948 0.546 -19.483 1.00 69.81 111 LEU A CA 1
ATOM 888 C C . LEU A 1 111 ? 11.446 0.822 -19.371 1.00 69.81 111 LEU A C 1
ATOM 890 O O . LEU A 1 111 ? 11.841 1.729 -18.651 1.00 69.81 111 LEU A O 1
ATOM 894 N N . GLN A 1 112 ? 12.275 0.100 -20.128 1.00 68.62 112 GLN A N 1
ATOM 895 C CA . GLN A 1 112 ? 13.722 0.349 -20.200 1.00 68.62 112 GLN A CA 1
ATOM 896 C C . GLN A 1 112 ? 14.076 1.707 -20.835 1.00 68.62 112 GLN A C 1
ATOM 898 O O . GLN A 1 112 ? 15.228 2.126 -20.792 1.00 68.62 112 GLN A O 1
ATOM 903 N N . GLN A 1 113 ? 13.101 2.377 -21.456 1.00 63.12 113 GLN A N 1
ATOM 904 C CA . GLN A 1 113 ? 13.275 3.633 -22.193 1.00 63.12 113 GLN A CA 1
ATOM 905 C C . GLN A 1 113 ? 12.833 4.877 -21.391 1.00 63.12 113 GLN A C 1
ATOM 907 O O . GLN A 1 113 ? 12.794 5.969 -21.962 1.00 63.12 113 GLN A O 1
ATOM 912 N N . LEU A 1 114 ? 12.448 4.715 -20.116 1.00 61.03 114 LEU A N 1
ATOM 913 C CA . LEU A 1 114 ? 11.895 5.760 -19.235 1.00 61.03 114 LEU A CA 1
ATOM 914 C C . LEU A 1 114 ? 12.930 6.393 -18.293 1.00 61.03 114 LEU A C 1
ATOM 916 O O . LEU A 1 114 ? 12.816 7.628 -18.072 1.00 61.03 114 LEU A O 1
#

pLDDT: mean 71.6, std 15.01, range [33.12, 91.06]

Radius of gyration: 18.2 Å; chains: 1; bounding box: 42×34×43 Å

Sequence (114 aa):
FTANGIICGLDLPPLFKVRKSLSDKPSTLSQKITIMGLGSRYFKEAMEEPKEVSLMVEREFKQEALEQWRPTTYHSFDAMESTNRYFRRIIEGESEEVMPISKEVDPNGALQQL

Organism: Armillaria tabescens (NCBI:txid1929756)

Foldseek 3Di:
DDDDWDFPDWDQQADAADPPPDPPDWDWDKTKTKTFDPPDPVVVVVVVVVVVVLVVVPVVDDVPPDDRDDFDDDPRTTIDMDIGRPDGPPVPDDPDDDDDDDCNRHVPCNRVVD